Protein AF-A0A2V5M726-F1 (afdb_monomer_lite)

Structure (mmCIF, N/CA/C/O backbone):
data_AF-A0A2V5M726-F1
#
_entry.id   AF-A0A2V5M726-F1
#
loop_
_atom_site.group_PDB
_atom_site.id
_atom_site.type_symbol
_atom_site.label_atom_id
_atom_site.label_alt_id
_atom_site.label_comp_id
_atom_site.label_asym_id
_atom_site.label_entity_id
_atom_site.label_seq_id
_atom_site.pdbx_PDB_ins_code
_atom_site.Cartn_x
_atom_site.Cartn_y
_atom_site.Cartn_z
_atom_site.occupancy
_atom_site.B_iso_or_equiv
_atom_site.auth_seq_id
_atom_site.auth_comp_id
_atom_site.auth_asym_id
_atom_site.auth_atom_id
_atom_site.pdbx_PDB_model_num
ATOM 1 N N . MET A 1 1 ? 13.216 -8.885 -3.562 1.00 67.94 1 MET A N 1
ATOM 2 C CA . MET A 1 1 ? 12.836 -7.497 -3.219 1.00 67.94 1 MET A CA 1
ATOM 3 C C . MET A 1 1 ? 13.543 -6.598 -4.212 1.00 67.94 1 MET A C 1
ATOM 5 O O . MET A 1 1 ? 14.741 -6.772 -4.372 1.00 67.94 1 MET A O 1
ATOM 9 N N . LEU A 1 2 ? 12.816 -5.725 -4.912 1.00 81.62 2 LEU A N 1
ATOM 10 C CA . LEU A 1 2 ? 13.423 -4.765 -5.839 1.00 81.62 2 LEU A CA 1
ATOM 11 C C . LEU A 1 2 ? 14.224 -3.729 -5.048 1.00 81.6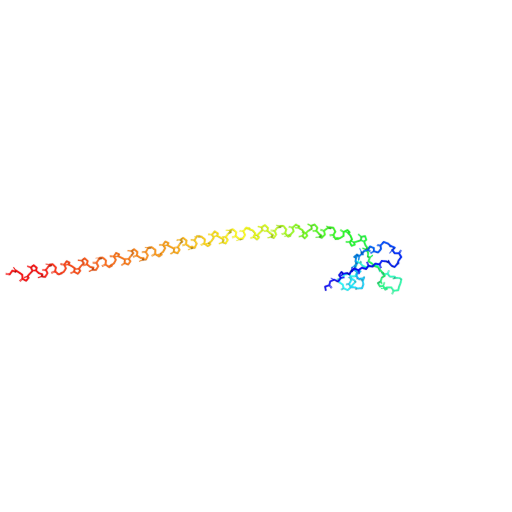2 2 LEU A C 1
ATOM 13 O O . LEU A 1 2 ? 13.711 -3.168 -4.079 1.00 81.62 2 LEU A O 1
ATOM 17 N N . VAL A 1 3 ? 15.473 -3.503 -5.447 1.00 80.56 3 VAL A N 1
ATOM 18 C CA . VAL A 1 3 ? 16.348 -2.512 -4.820 1.00 80.56 3 VAL A CA 1
ATOM 19 C C . VAL A 1 3 ? 16.276 -1.220 -5.625 1.00 80.56 3 VAL A C 1
ATOM 21 O O . VAL A 1 3 ? 16.612 -1.180 -6.806 1.00 80.56 3 VAL A O 1
ATOM 24 N N . THR A 1 4 ? 15.835 -0.146 -4.976 1.00 85.94 4 THR A N 1
ATOM 25 C CA . THR A 1 4 ? 15.960 1.212 -5.511 1.00 85.94 4 THR A CA 1
ATOM 26 C C . THR A 1 4 ? 17.331 1.758 -5.154 1.00 85.94 4 THR A C 1
ATOM 28 O O . THR A 1 4 ? 17.733 1.681 -3.991 1.00 85.94 4 THR A O 1
ATOM 31 N N . PHE A 1 5 ? 18.025 2.361 -6.111 1.00 88.19 5 PHE A N 1
ATOM 32 C CA . PHE A 1 5 ? 19.311 3.004 -5.857 1.00 88.19 5 PHE A CA 1
ATOM 33 C C . PHE A 1 5 ? 19.295 4.465 -6.291 1.00 88.19 5 PHE A C 1
ATOM 35 O O . PHE A 1 5 ? 18.508 4.882 -7.145 1.00 88.19 5 PHE A O 1
ATOM 42 N N . THR A 1 6 ? 20.192 5.244 -5.693 1.00 91.12 6 THR A N 1
ATOM 43 C CA . THR A 1 6 ? 20.438 6.632 -6.077 1.00 91.12 6 THR A CA 1
ATOM 44 C C . THR A 1 6 ? 21.756 6.714 -6.832 1.00 91.12 6 THR A C 1
ATOM 46 O O . THR A 1 6 ? 22.760 6.156 -6.394 1.00 91.12 6 THR A O 1
ATOM 49 N N . PHE A 1 7 ? 21.776 7.420 -7.957 1.00 89.62 7 PHE A N 1
ATOM 50 C CA . PHE A 1 7 ? 22.980 7.614 -8.760 1.00 89.62 7 PHE A CA 1
ATOM 51 C C . PHE A 1 7 ? 23.085 9.054 -9.262 1.00 89.62 7 PHE A C 1
ATOM 53 O O . PHE A 1 7 ? 22.181 9.867 -9.081 1.00 89.62 7 PHE A O 1
ATOM 60 N N . ARG A 1 8 ? 24.222 9.390 -9.874 1.00 92.19 8 ARG A N 1
ATOM 61 C CA . ARG A 1 8 ? 24.446 10.676 -10.542 1.00 92.19 8 ARG A CA 1
ATOM 62 C C . ARG A 1 8 ? 25.060 10.417 -11.905 1.00 92.19 8 ARG A C 1
ATOM 64 O O . ARG A 1 8 ? 25.959 9.583 -12.029 1.00 92.19 8 ARG A O 1
ATOM 71 N N . TYR A 1 9 ? 24.608 11.142 -12.920 1.00 89.12 9 TYR A N 1
ATOM 72 C CA . TYR A 1 9 ? 25.263 11.092 -14.220 1.00 89.12 9 TYR A CA 1
ATOM 73 C C . TYR A 1 9 ? 26.618 11.787 -14.135 1.00 89.12 9 TYR A C 1
ATOM 75 O O . TYR A 1 9 ? 26.713 12.921 -13.677 1.00 89.12 9 TYR A O 1
ATOM 83 N N . ARG A 1 10 ? 27.676 11.133 -14.627 1.00 88.88 10 ARG A N 1
ATOM 84 C CA . ARG A 1 10 ? 29.024 11.732 -14.665 1.00 88.88 10 ARG A CA 1
ATOM 85 C C . ARG A 1 10 ? 29.076 13.035 -15.468 1.00 88.88 10 ARG A C 1
ATOM 87 O O . ARG A 1 10 ? 29.907 13.888 -15.188 1.00 88.88 10 ARG A O 1
ATOM 94 N N . SER A 1 11 ? 28.206 13.174 -16.465 1.00 90.31 11 SER A N 1
ATOM 95 C CA . SER A 1 11 ? 28.078 14.368 -17.303 1.00 90.31 11 SER A CA 1
ATOM 96 C C . SER A 1 11 ? 27.233 15.479 -16.673 1.00 90.31 11 SER A C 1
ATOM 98 O O . SER A 1 11 ? 27.254 16.604 -17.171 1.00 90.31 11 SER A O 1
ATOM 100 N N . ASP A 1 12 ? 26.489 15.194 -15.602 1.00 89.00 12 ASP A N 1
ATOM 101 C CA . ASP A 1 12 ? 25.650 16.182 -14.933 1.00 89.00 12 ASP A CA 1
ATOM 102 C C . ASP A 1 12 ? 26.486 17.047 -13.981 1.00 89.00 12 ASP A C 1
ATOM 104 O O . ASP A 1 12 ? 26.846 16.641 -12.876 1.00 89.00 12 ASP A O 1
ATOM 108 N N . ARG A 1 13 ? 26.767 18.280 -14.415 1.00 86.19 13 ARG A N 1
ATOM 109 C CA . ARG A 1 13 ? 27.502 19.281 -13.626 1.00 86.19 13 ARG A CA 1
ATOM 110 C C . ARG A 1 13 ? 26.729 19.780 -12.404 1.00 86.19 13 ARG A C 1
ATOM 112 O O . ARG A 1 13 ? 27.357 20.292 -11.484 1.00 86.19 13 ARG A O 1
ATOM 119 N N . SER A 1 14 ? 25.402 19.644 -12.386 1.00 90.81 14 SER A N 1
ATOM 120 C CA . SER A 1 14 ? 24.578 20.017 -11.230 1.00 90.81 14 SER A CA 1
ATOM 121 C C . SER A 1 14 ? 24.663 18.983 -10.101 1.00 90.81 14 SER A C 1
ATOM 123 O O . SER A 1 14 ? 24.399 19.304 -8.944 1.00 90.81 14 SER A O 1
ATOM 125 N N . GLY A 1 15 ? 25.074 17.750 -10.424 1.00 88.50 15 GLY A N 1
ATOM 126 C CA . GLY A 1 15 ? 25.195 16.651 -9.472 1.00 88.50 15 GLY A CA 1
ATOM 127 C C . GLY A 1 15 ? 23.856 16.221 -8.870 1.00 88.50 15 GLY A C 1
ATOM 128 O O . GLY A 1 15 ? 23.835 15.764 -7.723 1.00 88.50 15 GLY A O 1
ATOM 129 N N . THR A 1 16 ? 22.758 16.369 -9.614 1.00 92.75 16 THR A N 1
ATOM 130 C CA . THR A 1 16 ? 21.409 16.075 -9.128 1.00 92.75 16 THR A CA 1
ATOM 131 C C . THR A 1 16 ? 21.272 14.567 -8.872 1.00 92.75 16 THR A C 1
ATOM 133 O O . THR A 1 16 ? 21.518 13.768 -9.781 1.00 92.75 16 THR A O 1
ATOM 136 N N . PRO A 1 17 ? 20.903 14.136 -7.649 1.00 92.25 17 PRO A N 1
ATOM 137 C CA . PRO A 1 17 ? 20.642 12.731 -7.362 1.00 92.25 17 PRO A CA 1
ATOM 138 C C . PRO A 1 17 ? 19.453 12.220 -8.178 1.00 92.25 17 PRO A C 1
ATOM 140 O O . PRO A 1 17 ? 18.372 12.801 -8.139 1.00 92.25 17 PRO A O 1
ATOM 143 N N . GLN A 1 18 ? 19.659 11.119 -8.890 1.00 89.56 18 GLN A N 1
ATOM 144 C CA . GLN A 1 18 ? 18.637 10.415 -9.656 1.00 89.56 18 GLN A CA 1
ATOM 145 C C . GLN A 1 18 ? 18.278 9.110 -8.960 1.00 89.56 18 GLN A C 1
ATOM 147 O O . GLN A 1 18 ? 19.128 8.504 -8.308 1.00 89.56 18 GLN A O 1
ATOM 152 N N . PHE A 1 19 ? 17.037 8.661 -9.125 1.00 89.25 19 PHE A N 1
ATOM 153 C CA . PHE A 1 19 ? 16.570 7.371 -8.623 1.00 89.25 19 PHE A CA 1
ATOM 154 C C . PHE A 1 19 ? 16.426 6.383 -9.775 1.00 89.25 19 PHE A C 1
ATOM 156 O O . PHE A 1 19 ? 15.958 6.746 -10.853 1.00 89.25 19 PHE A O 1
ATOM 163 N N . GLY A 1 20 ? 16.833 5.137 -9.546 1.00 88.25 20 GLY A N 1
ATOM 164 C CA . GLY A 1 20 ? 16.814 4.097 -10.565 1.00 88.25 20 GLY A CA 1
ATOM 165 C C . GLY A 1 20 ? 16.483 2.715 -10.018 1.00 88.25 20 GLY A C 1
ATOM 166 O O . GLY A 1 20 ? 16.530 2.462 -8.811 1.00 88.25 20 GLY A O 1
ATOM 167 N N . LEU A 1 21 ? 16.157 1.830 -10.959 1.00 90.56 21 LEU A N 1
ATOM 168 C CA . LEU A 1 21 ? 16.026 0.389 -10.772 1.00 90.56 21 LEU A CA 1
ATOM 169 C C . LEU A 1 21 ? 17.059 -0.313 -11.653 1.00 90.56 21 LEU A C 1
ATOM 171 O O . LEU A 1 21 ? 17.422 0.198 -12.715 1.00 90.56 21 LEU A O 1
ATOM 175 N N . ILE A 1 22 ? 17.553 -1.459 -11.190 1.00 90.62 22 ILE A N 1
ATOM 176 C CA . ILE A 1 22 ? 18.516 -2.279 -11.930 1.00 90.62 22 ILE A CA 1
ATOM 177 C C . ILE A 1 22 ? 17.716 -3.147 -12.900 1.00 90.62 22 ILE A C 1
ATOM 179 O O . ILE A 1 22 ? 16.788 -3.841 -12.482 1.00 90.62 22 ILE A O 1
ATOM 183 N N . ALA A 1 23 ? 18.028 -3.082 -14.195 1.00 91.94 23 ALA A N 1
ATOM 184 C CA . ALA A 1 23 ? 17.238 -3.765 -15.215 1.00 91.94 23 ALA A CA 1
ATOM 185 C C . ALA A 1 23 ? 17.279 -5.289 -15.044 1.00 91.94 23 ALA A C 1
ATOM 187 O O . ALA A 1 23 ? 16.268 -5.955 -15.228 1.00 91.94 23 ALA A O 1
A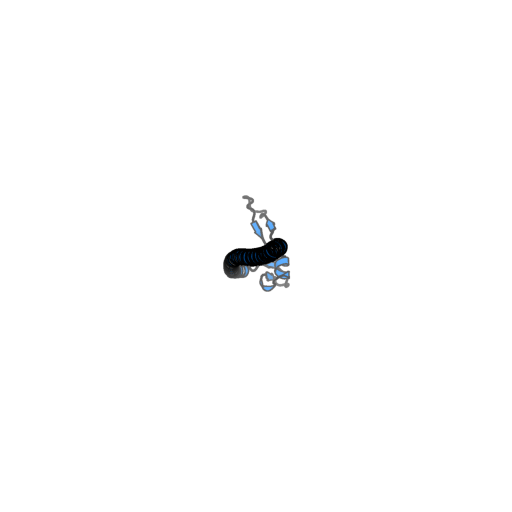TOM 188 N N . GLU A 1 24 ? 18.406 -5.839 -14.611 1.00 91.81 24 GLU A N 1
ATOM 189 C CA . GLU A 1 24 ? 18.584 -7.256 -14.310 1.00 91.81 24 GLU A CA 1
ATOM 190 C C . GLU A 1 24 ? 17.705 -7.709 -13.133 1.00 91.81 24 GLU A C 1
ATOM 192 O O . GLU A 1 24 ? 17.051 -8.749 -13.220 1.00 91.81 24 GLU A O 1
ATOM 197 N N . ASP A 1 25 ? 17.614 -6.900 -12.072 1.00 93.12 25 ASP A N 1
ATOM 198 C CA . ASP A 1 25 ? 16.740 -7.180 -10.924 1.00 93.12 25 ASP A CA 1
ATOM 199 C C . ASP A 1 25 ? 15.263 -7.120 -11.326 1.00 93.12 25 ASP A C 1
ATOM 201 O O . ASP A 1 25 ? 14.460 -7.955 -10.905 1.00 93.12 25 ASP A O 1
ATOM 205 N N . VAL A 1 26 ? 14.893 -6.144 -12.164 1.00 91.62 26 VAL A N 1
ATOM 206 C CA . VAL A 1 26 ? 13.536 -6.049 -12.717 1.00 91.62 26 VAL A CA 1
ATOM 207 C C . VAL A 1 26 ? 13.241 -7.253 -13.603 1.00 91.62 26 VAL A C 1
ATOM 209 O O . VAL A 1 26 ? 12.184 -7.851 -13.444 1.00 91.62 26 VAL A O 1
ATOM 212 N N . ALA A 1 27 ? 14.174 -7.672 -14.460 1.00 93.12 27 ALA A N 1
ATOM 213 C CA . ALA A 1 27 ? 14.010 -8.840 -15.320 1.00 93.12 27 ALA A CA 1
ATOM 214 C C . ALA A 1 27 ? 13.824 -10.140 -14.522 1.00 93.12 27 ALA A C 1
ATOM 216 O O . ALA A 1 27 ? 13.083 -11.016 -14.959 1.00 93.12 27 ALA A O 1
ATOM 217 N N . ALA A 1 28 ? 14.462 -10.267 -13.354 1.00 92.50 28 ALA A N 1
ATOM 218 C CA . ALA A 1 28 ? 14.287 -11.417 -12.469 1.00 92.50 28 ALA A CA 1
ATOM 219 C C . ALA A 1 28 ? 12.893 -11.468 -11.813 1.00 92.50 28 ALA A C 1
ATOM 221 O O . ALA A 1 28 ? 12.417 -12.549 -11.470 1.00 92.50 28 ALA A O 1
ATOM 222 N N . VAL A 1 29 ? 12.238 -10.316 -11.631 1.00 90.94 29 VAL A N 1
ATOM 223 C CA . VAL A 1 29 ? 10.894 -10.215 -11.036 1.00 90.94 29 VAL A CA 1
ATOM 224 C C . VAL A 1 29 ? 9.799 -10.247 -12.103 1.00 90.94 29 VAL A C 1
ATOM 226 O O . VAL A 1 29 ? 8.791 -10.927 -11.928 1.00 90.94 29 VAL A O 1
ATOM 229 N N . ASN A 1 30 ? 9.980 -9.501 -13.190 1.00 89.88 30 ASN A N 1
ATOM 230 C CA . ASN A 1 30 ? 9.064 -9.429 -14.318 1.00 89.88 30 ASN A CA 1
ATOM 231 C C . ASN A 1 30 ? 9.836 -9.128 -15.628 1.00 89.88 30 ASN A C 1
ATOM 233 O O . ASN A 1 30 ? 10.136 -7.963 -15.916 1.00 89.88 30 ASN A O 1
ATOM 237 N N . PRO A 1 31 ? 10.138 -10.162 -16.440 1.00 91.69 31 PRO A N 1
ATOM 238 C CA . PRO A 1 31 ? 10.860 -10.025 -17.706 1.00 91.69 31 PRO A CA 1
ATOM 239 C C . PRO A 1 31 ? 10.176 -9.141 -18.755 1.00 91.69 31 PRO A C 1
ATOM 241 O O . PRO A 1 31 ? 10.862 -8.646 -19.646 1.00 91.69 31 PRO A O 1
ATOM 244 N N . ASP A 1 32 ? 8.862 -8.929 -18.665 1.00 90.62 32 ASP A N 1
ATOM 245 C CA . ASP A 1 32 ? 8.105 -8.144 -19.651 1.00 90.62 32 ASP A CA 1
ATOM 246 C C . ASP A 1 32 ? 8.316 -6.630 -19.478 1.00 90.62 32 ASP A C 1
ATOM 248 O O . ASP A 1 32 ? 7.940 -5.833 -20.335 1.00 90.62 32 ASP A O 1
ATOM 252 N N . LEU A 1 33 ? 8.933 -6.218 -18.365 1.00 91.56 33 LEU A N 1
ATOM 253 C CA . LEU A 1 33 ? 9.221 -4.816 -18.053 1.00 91.56 33 LEU A CA 1
ATOM 254 C C . LEU A 1 33 ? 10.600 -4.356 -18.544 1.00 91.56 33 LEU A C 1
ATOM 256 O O . LEU A 1 33 ? 10.980 -3.203 -18.314 1.00 91.56 33 LEU A O 1
ATOM 260 N N . VAL A 1 34 ? 11.359 -5.228 -19.213 1.00 93.56 34 VAL A N 1
ATOM 261 C CA . VAL A 1 34 ? 12.691 -4.909 -19.736 1.00 93.56 34 VAL A CA 1
ATOM 262 C C . VAL A 1 34 ? 12.753 -5.031 -21.251 1.00 93.56 34 VAL A C 1
ATOM 264 O O . VAL A 1 34 ? 12.131 -5.894 -21.863 1.00 93.56 34 VAL A O 1
ATOM 267 N N . VAL A 1 35 ? 13.554 -4.170 -21.864 1.00 94.31 35 VAL A N 1
ATOM 268 C CA . VAL A 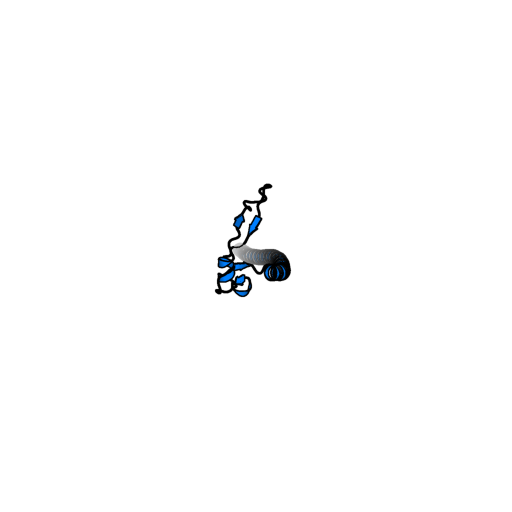1 35 ? 13.897 -4.241 -23.282 1.00 94.31 35 VAL A CA 1
ATOM 269 C C . VAL A 1 35 ? 15.169 -5.066 -23.420 1.00 94.31 35 VAL A C 1
ATOM 271 O O . VAL A 1 35 ? 16.133 -4.863 -22.675 1.00 94.31 35 VAL A O 1
ATOM 274 N N . ARG A 1 36 ? 15.173 -5.992 -24.380 1.00 94.50 36 ARG A N 1
ATOM 275 C CA . ARG A 1 36 ? 16.331 -6.831 -24.696 1.00 94.50 36 ARG A CA 1
ATOM 276 C C . ARG A 1 36 ? 17.014 -6.369 -25.975 1.00 94.50 36 ARG A C 1
ATOM 278 O O . ARG A 1 36 ? 16.357 -5.861 -26.881 1.00 94.50 36 ARG A O 1
ATOM 285 N N . ASP A 1 37 ? 18.327 -6.540 -26.032 1.00 94.31 37 ASP A N 1
ATOM 286 C CA . ASP A 1 37 ? 19.109 -6.301 -27.243 1.00 94.31 37 ASP A CA 1
ATOM 287 C C . ASP A 1 37 ? 18.964 -7.449 -28.266 1.00 94.31 37 ASP A C 1
ATOM 289 O O . ASP A 1 37 ? 18.268 -8.441 -28.037 1.00 94.31 37 ASP A O 1
ATOM 293 N N . ALA A 1 38 ? 19.647 -7.323 -29.409 1.00 94.25 38 ALA A N 1
ATOM 294 C CA . ALA A 1 38 ? 19.632 -8.321 -30.481 1.00 94.25 38 ALA A CA 1
ATOM 295 C C . ALA A 1 38 ? 20.197 -9.697 -30.070 1.00 94.25 38 ALA A C 1
ATOM 297 O O . ALA A 1 38 ? 19.883 -10.698 -30.709 1.00 94.25 38 ALA A O 1
ATOM 298 N N . ASN A 1 39 ? 21.000 -9.757 -29.005 1.00 93.81 39 ASN A N 1
ATOM 299 C CA . ASN A 1 39 ? 21.560 -10.993 -28.458 1.00 93.81 39 ASN A CA 1
ATOM 300 C C . ASN A 1 39 ? 20.678 -11.579 -27.337 1.00 93.81 39 ASN A C 1
ATOM 302 O O . ASN A 1 39 ? 21.028 -12.601 -26.748 1.00 93.81 39 ASN A O 1
ATOM 306 N N . GLY A 1 40 ? 19.546 -10.939 -27.020 1.00 90.38 40 GLY A N 1
ATOM 307 C CA . GLY A 1 40 ? 18.641 -11.326 -25.938 1.00 90.38 40 GLY A CA 1
ATOM 308 C C . GLY A 1 40 ? 19.071 -10.844 -24.546 1.00 90.38 40 GLY A C 1
ATOM 309 O O . GLY A 1 40 ? 18.400 -11.170 -23.557 1.00 90.38 40 GLY A O 1
ATOM 310 N N . GLY A 1 41 ? 20.151 -10.063 -24.450 1.00 93.00 41 GLY A N 1
ATOM 311 C CA . GLY A 1 41 ? 20.642 -9.472 -23.206 1.00 93.00 41 GLY A CA 1
ATOM 312 C C . GLY A 1 41 ? 19.708 -8.380 -22.692 1.00 93.00 41 GLY A C 1
ATOM 313 O O . GLY A 1 41 ? 19.077 -7.679 -23.479 1.00 93.00 41 GLY A O 1
ATOM 314 N N . VAL A 1 42 ? 19.585 -8.240 -21.369 1.00 95.12 42 VAL A N 1
ATOM 315 C CA . VAL A 1 42 ? 18.805 -7.150 -20.759 1.00 95.12 42 VAL A CA 1
ATOM 316 C C . VAL A 1 42 ? 19.524 -5.830 -21.039 1.00 95.12 42 VAL A C 1
ATOM 318 O O . VAL A 1 42 ? 20.668 -5.660 -20.634 1.00 95.12 42 VAL A O 1
ATOM 321 N N . TYR A 1 43 ? 18.866 -4.917 -21.753 1.00 92.19 43 TYR A N 1
ATOM 322 C CA . TYR A 1 43 ? 19.478 -3.674 -22.228 1.00 92.19 43 TYR A CA 1
ATOM 323 C C . TYR A 1 43 ? 19.033 -2.456 -21.417 1.00 92.19 43 TYR A C 1
ATOM 325 O O . TYR A 1 43 ? 19.851 -1.637 -21.007 1.00 92.19 43 TYR A O 1
ATOM 333 N N . THR A 1 44 ? 17.728 -2.318 -21.186 1.00 92.00 44 THR A N 1
ATOM 334 C CA . THR A 1 44 ? 17.165 -1.200 -20.421 1.00 92.00 44 THR A CA 1
ATOM 335 C C . THR A 1 44 ? 15.778 -1.554 -19.896 1.00 92.00 44 THR A C 1
ATOM 337 O O . THR A 1 44 ? 15.214 -2.597 -20.228 1.00 92.00 44 THR A O 1
ATOM 340 N N . LEU A 1 45 ? 15.207 -0.674 -19.084 1.00 90.75 45 LEU A N 1
ATOM 341 C CA . LEU A 1 45 ? 13.814 -0.760 -18.667 1.00 90.75 45 LEU A CA 1
ATOM 342 C C . LEU A 1 45 ? 12.895 -0.254 -19.780 1.00 90.75 45 LEU A C 1
ATOM 344 O O . LEU A 1 45 ? 13.183 0.748 -20.439 1.00 90.75 45 LEU A O 1
ATOM 348 N N . GLY A 1 46 ? 11.744 -0.900 -19.939 1.00 90.88 46 GLY A N 1
ATOM 349 C CA . GLY A 1 46 ? 10.645 -0.369 -20.739 1.00 90.88 46 GLY A CA 1
ATOM 350 C C . GLY A 1 46 ? 9.949 0.768 -19.993 1.00 90.88 46 GLY A C 1
ATOM 351 O O . GLY A 1 46 ? 8.860 0.566 -19.461 1.00 90.88 46 GLY A O 1
ATOM 352 N N . TYR A 1 47 ? 10.579 1.946 -19.911 1.00 86.38 47 TYR A N 1
ATOM 353 C CA . TYR A 1 47 ? 10.096 3.068 -19.092 1.00 86.38 47 TYR A CA 1
ATOM 354 C C . TYR A 1 47 ? 8.652 3.479 -19.398 1.00 86.38 47 TYR A C 1
ATOM 356 O O . TYR A 1 47 ? 7.906 3.786 -18.471 1.00 86.38 47 TYR A O 1
ATOM 364 N N . ASP A 1 48 ? 8.231 3.432 -20.662 1.00 85.69 48 ASP A N 1
ATOM 365 C CA . ASP A 1 48 ? 6.859 3.775 -21.051 1.00 85.69 48 ASP A CA 1
ATOM 366 C C . ASP A 1 48 ? 5.834 2.805 -20.446 1.00 85.69 48 ASP A C 1
ATOM 368 O O . ASP A 1 48 ? 4.827 3.223 -19.870 1.00 85.69 48 ASP A O 1
ATOM 372 N N . VAL A 1 49 ? 6.130 1.502 -20.508 1.00 85.88 49 VAL A N 1
ATOM 373 C CA . VAL A 1 49 ? 5.287 0.443 -19.934 1.00 85.88 49 VAL A CA 1
ATOM 374 C C . VAL A 1 49 ? 5.295 0.533 -18.411 1.00 85.88 49 VAL A C 1
ATOM 376 O O . VAL A 1 49 ? 4.238 0.472 -17.782 1.00 85.88 49 VAL A O 1
ATOM 379 N N . LEU A 1 50 ? 6.475 0.738 -17.818 1.00 85.56 50 LEU A N 1
ATOM 380 C CA . LEU A 1 50 ? 6.647 0.842 -16.374 1.00 85.56 50 LEU A CA 1
ATOM 381 C C . LEU A 1 50 ? 5.850 2.024 -15.809 1.00 85.56 50 LEU A C 1
ATOM 383 O O . LEU A 1 50 ? 5.085 1.847 -14.868 1.00 85.56 50 LEU A O 1
ATOM 387 N N . ASN A 1 51 ? 5.970 3.213 -16.403 1.00 85.44 51 ASN A N 1
ATOM 388 C CA . ASN A 1 51 ? 5.286 4.416 -15.928 1.00 85.44 51 ASN A CA 1
ATOM 389 C C . ASN A 1 51 ? 3.760 4.300 -16.049 1.00 85.44 51 ASN A C 1
ATOM 391 O O . ASN A 1 51 ? 3.037 4.668 -15.119 1.00 85.44 51 ASN A O 1
ATOM 395 N N . ALA A 1 52 ? 3.264 3.749 -17.163 1.00 86.94 52 ALA A N 1
ATOM 396 C CA . ALA A 1 52 ? 1.834 3.529 -17.362 1.00 86.94 52 ALA A CA 1
ATOM 397 C C . ALA A 1 52 ? 1.268 2.499 -16.369 1.00 86.94 52 ALA A C 1
ATOM 399 O O . ALA A 1 52 ? 0.219 2.727 -15.760 1.00 86.94 52 ALA A O 1
ATOM 400 N N . MET A 1 53 ? 1.985 1.390 -16.159 1.00 86.94 53 MET A N 1
ATOM 401 C CA . MET A 1 53 ? 1.603 0.365 -15.189 1.00 86.94 53 MET A CA 1
ATOM 402 C C . MET A 1 53 ? 1.639 0.914 -13.758 1.00 86.94 53 MET A C 1
ATOM 404 O O . MET A 1 53 ? 0.681 0.725 -13.010 1.00 86.94 53 MET A O 1
ATOM 408 N N . LEU A 1 54 ? 2.701 1.635 -13.385 1.00 88.88 54 LEU A N 1
ATOM 409 C CA . LEU A 1 54 ? 2.878 2.183 -12.041 1.00 88.88 54 LEU A CA 1
ATOM 410 C C . LEU A 1 54 ? 1.764 3.153 -11.661 1.00 88.88 54 LEU A C 1
ATOM 412 O O . LEU A 1 54 ? 1.294 3.087 -10.531 1.00 88.88 54 LEU A O 1
ATOM 416 N N . LEU A 1 55 ? 1.303 4.014 -12.573 1.00 90.44 55 LEU A N 1
ATOM 417 C CA . LEU A 1 55 ? 0.197 4.926 -12.270 1.00 90.44 55 LEU A CA 1
ATOM 418 C C . LEU A 1 55 ? -1.083 4.154 -11.918 1.00 90.44 55 LEU A C 1
ATOM 420 O O . LEU A 1 55 ? -1.740 4.449 -10.919 1.00 90.44 55 LEU A O 1
ATOM 424 N N . ASN A 1 56 ? -1.426 3.149 -12.723 1.00 91.25 56 ASN A N 1
ATOM 425 C CA . ASN A 1 56 ? -2.618 2.340 -12.498 1.00 91.25 56 ASN A CA 1
ATOM 426 C C . ASN A 1 56 ? -2.524 1.531 -11.195 1.00 91.25 56 ASN A C 1
ATOM 428 O O . ASN A 1 56 ? -3.463 1.538 -10.397 1.00 91.25 56 ASN A O 1
ATOM 432 N N . GLU A 1 57 ? -1.392 0.867 -10.959 1.00 90.75 57 GLU A N 1
ATOM 433 C CA . GLU A 1 57 ? -1.183 0.074 -9.744 1.00 90.75 57 GLU A CA 1
ATOM 434 C C . GLU A 1 57 ? -1.098 0.957 -8.491 1.00 90.75 57 GLU A C 1
ATOM 436 O O . GLU A 1 57 ? -1.704 0.627 -7.473 1.00 90.75 57 GLU A O 1
ATOM 441 N N . PHE A 1 58 ? -0.477 2.137 -8.573 1.00 93.62 58 PHE A N 1
ATOM 442 C CA . PHE A 1 58 ? -0.464 3.115 -7.483 1.00 93.62 58 PHE A CA 1
ATOM 443 C C . PHE A 1 58 ? -1.882 3.539 -7.085 1.00 93.62 58 PHE A C 1
ATOM 445 O O . PHE A 1 58 ? -2.220 3.538 -5.903 1.00 93.62 58 PHE A O 1
ATOM 452 N N . LEU A 1 59 ? -2.746 3.852 -8.057 1.00 95.81 59 LEU A N 1
ATOM 453 C CA . LEU A 1 59 ? -4.132 4.249 -7.785 1.00 95.81 59 LEU A CA 1
ATOM 454 C C . LEU A 1 59 ? -4.982 3.102 -7.218 1.00 95.81 59 LEU A C 1
ATOM 456 O O . LEU A 1 59 ? -5.892 3.339 -6.418 1.00 95.81 59 LEU A O 1
ATOM 460 N N . LYS A 1 60 ? -4.727 1.856 -7.630 1.00 96.12 60 LYS A N 1
ATOM 461 C CA . LYS A 1 60 ? -5.390 0.675 -7.055 1.00 96.12 60 LYS A CA 1
ATOM 462 C C . LYS A 1 60 ? -4.959 0.447 -5.610 1.00 96.12 60 LYS A C 1
ATOM 464 O O . LYS A 1 60 ? -5.822 0.340 -4.741 1.00 96.12 60 LYS A O 1
ATOM 469 N N . GLU A 1 61 ? -3.655 0.428 -5.345 1.00 96.56 61 GLU A N 1
ATOM 470 C CA . GLU A 1 61 ? -3.138 0.188 -3.998 1.00 96.56 61 GLU A CA 1
ATOM 471 C C . GLU A 1 61 ? -3.461 1.341 -3.045 1.00 96.56 61 GLU A C 1
ATOM 473 O O . GLU A 1 61 ? -3.820 1.099 -1.896 1.00 96.56 61 GLU A O 1
ATOM 478 N N . HIS A 1 62 ? -3.466 2.590 -3.519 1.00 97.06 62 HIS A N 1
ATOM 479 C CA . HIS A 1 62 ? -3.921 3.722 -2.713 1.00 97.06 62 HIS A CA 1
ATOM 480 C C . HIS A 1 62 ? -5.382 3.557 -2.269 1.00 97.06 62 HIS A C 1
ATOM 482 O O . HIS A 1 62 ? -5.681 3.706 -1.085 1.00 97.06 62 HIS A O 1
ATOM 488 N N . ARG A 1 63 ? -6.286 3.170 -3.183 1.00 97.94 63 ARG A N 1
ATOM 489 C CA . ARG A 1 63 ? -7.690 2.884 -2.832 1.00 97.94 63 ARG A CA 1
ATOM 490 C C . ARG A 1 63 ? -7.809 1.745 -1.825 1.00 97.94 63 ARG A C 1
ATOM 492 O O . ARG A 1 63 ? -8.489 1.908 -0.817 1.00 97.94 63 ARG A O 1
ATOM 499 N N . ARG A 1 64 ? -7.099 0.635 -2.049 1.00 98.12 64 ARG A N 1
ATOM 500 C CA . ARG A 1 64 ? -7.088 -0.506 -1.122 1.00 98.12 64 ARG A CA 1
ATOM 501 C C . ARG A 1 64 ? -6.595 -0.100 0.269 1.00 98.12 64 ARG A C 1
ATOM 503 O O . ARG A 1 64 ? -7.167 -0.528 1.268 1.00 98.12 64 ARG A O 1
ATOM 510 N N . VAL A 1 65 ? -5.567 0.743 0.359 1.00 98.31 65 VAL A N 1
ATOM 511 C CA . VAL A 1 65 ? -5.062 1.260 1.639 1.00 98.31 65 VAL A CA 1
ATOM 512 C C . VAL A 1 65 ? -6.108 2.124 2.348 1.00 98.31 65 VAL A C 1
ATOM 514 O O . VAL A 1 65 ? -6.290 1.972 3.555 1.00 98.31 65 VAL A O 1
ATOM 517 N N . GLU A 1 66 ? -6.819 2.999 1.637 1.00 98.31 66 GLU A N 1
ATOM 518 C CA . GLU A 1 66 ? -7.881 3.823 2.234 1.00 98.31 66 GLU A CA 1
ATOM 519 C C . GLU A 1 66 ? -9.086 2.987 2.698 1.00 98.31 66 GLU A C 1
ATOM 521 O O . GLU A 1 66 ? -9.627 3.217 3.786 1.00 98.31 66 GLU A O 1
ATOM 526 N N . GLU A 1 67 ? -9.460 1.956 1.940 1.00 98.12 67 GLU A N 1
ATOM 527 C CA . GLU A 1 67 ? -10.479 0.981 2.342 1.00 98.12 67 GLU A CA 1
ATOM 528 C C . GLU A 1 67 ? -10.056 0.214 3.603 1.00 98.12 67 GLU A C 1
ATOM 530 O O . GLU A 1 67 ? -10.828 0.120 4.559 1.00 98.12 67 GLU A O 1
ATOM 535 N N . LEU A 1 68 ? -8.810 -0.270 3.655 1.00 98.25 68 LEU A N 1
ATOM 536 C CA . LEU A 1 68 ? -8.264 -0.965 4.824 1.00 98.25 68 LEU A CA 1
ATOM 537 C C . LEU A 1 68 ? -8.225 -0.059 6.057 1.00 98.25 68 LEU A C 1
ATOM 539 O O . LEU A 1 68 ? -8.653 -0.476 7.133 1.00 98.25 68 LEU A O 1
ATOM 543 N N . LYS A 1 69 ? -7.775 1.193 5.918 1.00 98.19 69 LYS A N 1
ATOM 544 C CA . LYS A 1 69 ? -7.793 2.175 7.016 1.00 98.19 69 LYS A CA 1
ATOM 545 C C . LYS A 1 69 ? -9.209 2.407 7.534 1.00 98.19 69 LYS A C 1
ATOM 547 O O . LYS A 1 69 ? -9.417 2.443 8.748 1.00 98.19 69 LYS A O 1
ATOM 552 N N . SER A 1 70 ? -10.179 2.531 6.631 1.00 97.94 70 SER A N 1
ATOM 553 C CA . SER A 1 70 ? -11.587 2.727 6.982 1.00 97.94 70 SER A CA 1
ATOM 554 C C . SER A 1 70 ? -12.154 1.513 7.722 1.00 97.94 70 SER A C 1
ATOM 556 O O . SER A 1 70 ? -12.775 1.666 8.776 1.00 97.94 70 SER A O 1
ATOM 558 N N . ALA A 1 71 ? -11.871 0.302 7.236 1.00 98.06 71 ALA A N 1
ATOM 559 C CA . ALA A 1 71 ? -12.267 -0.943 7.889 1.00 98.06 71 ALA A CA 1
ATOM 560 C C . ALA A 1 71 ? -11.635 -1.088 9.283 1.00 98.06 71 ALA A C 1
ATOM 562 O O . ALA A 1 71 ? -12.331 -1.418 10.242 1.00 98.06 71 ALA A O 1
ATOM 563 N N . MET A 1 72 ? -10.346 -0.770 9.430 1.00 98.44 72 MET A N 1
ATOM 564 C CA . MET A 1 72 ? -9.655 -0.790 10.724 1.00 98.44 72 MET A CA 1
ATOM 565 C C . MET A 1 72 ? -10.242 0.226 11.710 1.00 98.44 72 MET A C 1
ATOM 567 O O . MET A 1 72 ? -10.407 -0.079 12.893 1.00 98.44 72 MET A O 1
ATOM 571 N N . ALA A 1 73 ? -10.583 1.430 11.243 1.00 98.00 73 ALA A N 1
ATOM 572 C CA . ALA A 1 73 ? -11.230 2.440 12.074 1.00 98.00 73 ALA A CA 1
ATOM 573 C C . ALA A 1 73 ? -12.610 1.971 12.561 1.00 98.00 73 ALA A C 1
ATOM 575 O O . ALA A 1 73 ? -12.955 2.189 13.725 1.00 98.00 73 ALA A O 1
ATOM 576 N N . GLN A 1 74 ? -13.376 1.295 11.700 1.00 97.81 74 GLN A N 1
ATOM 577 C CA . GLN A 1 74 ? -14.662 0.714 12.075 1.00 97.81 74 GLN A CA 1
ATOM 578 C C . GLN A 1 74 ? -14.494 -0.433 13.078 1.00 97.81 74 GLN A C 1
ATOM 580 O O . GLN A 1 74 ? -15.097 -0.395 14.148 1.00 97.81 74 GLN A O 1
ATOM 585 N N . GLN A 1 75 ? -13.596 -1.383 12.804 1.00 97.81 75 GLN A N 1
ATOM 586 C CA . GLN A 1 75 ? -13.292 -2.489 13.717 1.00 97.81 75 GLN A CA 1
ATOM 587 C C . GLN A 1 75 ? -12.875 -1.995 15.106 1.00 97.81 75 GLN A C 1
ATOM 589 O O . GLN A 1 75 ? -13.296 -2.556 16.118 1.00 97.81 75 GLN A O 1
ATOM 594 N N . ARG A 1 76 ? -12.086 -0.916 15.180 1.00 97.88 76 ARG A N 1
ATOM 595 C CA . ARG A 1 76 ? -11.703 -0.307 16.457 1.00 97.88 76 ARG A CA 1
ATOM 596 C C . ARG A 1 76 ? -12.918 0.209 17.235 1.00 97.88 76 ARG A C 1
ATOM 598 O O . ARG A 1 76 ? -13.013 -0.053 18.432 1.00 97.88 76 ARG A O 1
ATOM 605 N N . LYS A 1 77 ? -13.853 0.900 16.574 1.00 97.25 77 LYS A N 1
ATOM 606 C CA . LYS A 1 77 ? -15.095 1.386 17.206 1.00 97.25 77 LYS A CA 1
ATOM 607 C C . LYS A 1 77 ? -15.978 0.238 17.689 1.00 97.25 77 LYS A C 1
ATOM 609 O O . LYS A 1 77 ? -16.531 0.306 18.791 1.00 97.25 77 LYS A O 1
ATOM 614 N N . ASP A 1 78 ? -16.092 -0.815 16.887 1.00 97.25 78 ASP A N 1
ATOM 615 C CA . ASP A 1 78 ? -16.885 -1.995 17.233 1.00 97.25 78 ASP A CA 1
ATOM 616 C C . ASP A 1 78 ? -16.291 -2.697 18.459 1.00 97.25 78 ASP A C 1
ATOM 618 O O . ASP A 1 78 ? -17.015 -3.049 19.392 1.00 97.25 78 ASP A O 1
ATOM 622 N N . PHE A 1 79 ? -14.962 -2.809 18.518 1.00 97.81 79 PHE A N 1
ATOM 623 C CA . PHE A 1 79 ? -14.253 -3.380 19.659 1.00 97.81 79 PHE A CA 1
ATOM 624 C C . PHE A 1 79 ? -14.407 -2.535 20.931 1.00 97.81 79 PHE A C 1
ATOM 626 O O . PHE A 1 79 ? -14.716 -3.069 21.998 1.00 97.81 79 PHE A O 1
ATOM 633 N N . GLU A 1 80 ? -14.259 -1.211 20.831 1.00 97.31 80 GLU A N 1
ATOM 634 C CA . GLU A 1 80 ? -14.496 -0.290 21.950 1.00 97.31 80 GLU A CA 1
ATOM 635 C C . GLU A 1 80 ? -15.936 -0.417 22.477 1.00 97.31 80 GLU A C 1
ATOM 637 O O . GLU A 1 80 ? -16.158 -0.523 23.689 1.00 97.31 80 GLU A O 1
ATOM 642 N N . THR A 1 81 ? -16.916 -0.503 21.575 1.00 97.12 81 THR A N 1
ATOM 643 C CA . THR A 1 81 ? -18.326 -0.708 21.930 1.00 97.12 81 THR A CA 1
ATOM 644 C C . THR A 1 81 ? -18.536 -2.054 22.619 1.00 97.12 81 THR A C 1
ATOM 646 O O . THR A 1 81 ? -19.158 -2.106 23.684 1.00 97.12 81 THR A O 1
ATOM 649 N N . ALA A 1 82 ? -17.978 -3.136 22.074 1.00 97.19 82 ALA A N 1
ATOM 650 C CA . ALA A 1 82 ? -18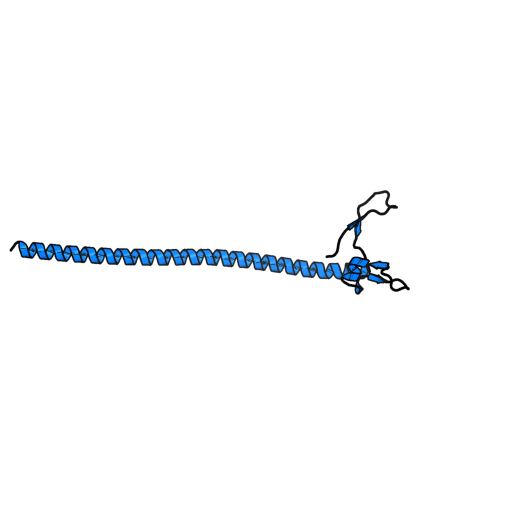.063 -4.471 22.658 1.00 97.19 82 ALA A CA 1
ATOM 651 C C . ALA A 1 82 ? -17.465 -4.514 24.074 1.00 97.19 82 ALA A C 1
ATOM 653 O O . ALA A 1 82 ? -18.095 -5.051 24.987 1.00 97.19 82 ALA A O 1
ATOM 654 N N . ILE A 1 83 ? -16.315 -3.866 24.301 1.00 97.06 83 ILE A N 1
ATOM 655 C CA . ILE A 1 83 ? -15.703 -3.748 25.634 1.00 97.06 83 ILE A CA 1
ATOM 656 C C . ILE A 1 83 ? -16.636 -3.019 26.605 1.00 97.06 83 ILE A C 1
ATOM 658 O O . ILE A 1 83 ? -16.807 -3.454 27.750 1.00 97.06 83 ILE A O 1
ATOM 662 N N . VAL A 1 84 ? -17.240 -1.904 26.184 1.00 96.69 84 VAL A N 1
ATOM 663 C CA . VAL A 1 84 ? -18.169 -1.143 27.033 1.00 96.69 84 VAL A CA 1
ATOM 664 C C . VAL A 1 84 ? -19.386 -1.992 27.397 1.00 96.69 84 VAL A C 1
ATOM 666 O O . VAL A 1 84 ? -19.767 -2.028 28.571 1.00 96.69 84 VAL A O 1
ATOM 669 N N . GLN A 1 85 ? -19.969 -2.706 26.433 1.00 95.12 85 GLN A N 1
ATOM 670 C CA . GLN A 1 85 ? -21.115 -3.584 26.682 1.00 95.12 85 GLN A CA 1
ATOM 671 C C . GLN A 1 85 ? -20.748 -4.745 27.608 1.00 95.12 85 GLN A C 1
ATOM 673 O O . GLN A 1 85 ? -21.445 -4.989 28.594 1.00 95.12 85 GLN A O 1
ATOM 678 N N . GLN A 1 86 ? -19.607 -5.396 27.380 1.00 95.06 86 GLN A N 1
ATOM 679 C CA . GLN A 1 86 ? -19.125 -6.483 28.230 1.00 95.06 86 GLN A CA 1
ATOM 680 C C . GLN A 1 86 ? -18.869 -6.008 29.669 1.00 95.06 86 GLN A C 1
ATOM 682 O O . GLN A 1 86 ? -19.240 -6.686 30.629 1.00 95.06 86 GLN A O 1
ATOM 687 N N . ARG A 1 87 ? -18.293 -4.811 29.849 1.00 94.44 87 ARG A N 1
ATOM 688 C CA . ARG A 1 87 ? -18.103 -4.196 31.174 1.00 94.44 87 ARG A CA 1
ATOM 689 C C . ARG A 1 87 ? -19.429 -3.891 31.867 1.00 94.44 87 ARG A C 1
ATOM 691 O O . ARG A 1 87 ? -19.539 -4.120 33.072 1.00 94.44 87 ARG A O 1
ATOM 698 N N . LYS A 1 88 ? -20.428 -3.387 31.135 1.00 93.19 88 LYS A N 1
ATOM 699 C CA . LYS A 1 88 ? -21.777 -3.143 31.671 1.00 93.19 88 LYS A CA 1
ATOM 700 C C . LYS A 1 88 ? -22.445 -4.450 32.103 1.00 93.19 88 LYS A C 1
ATOM 702 O O . LYS A 1 88 ? -22.876 -4.530 33.250 1.00 93.19 88 LYS A O 1
ATOM 707 N N . ALA A 1 89 ? -22.434 -5.470 31.244 1.00 90.56 89 ALA A N 1
ATOM 708 C CA . ALA A 1 89 ? -22.999 -6.788 31.532 1.00 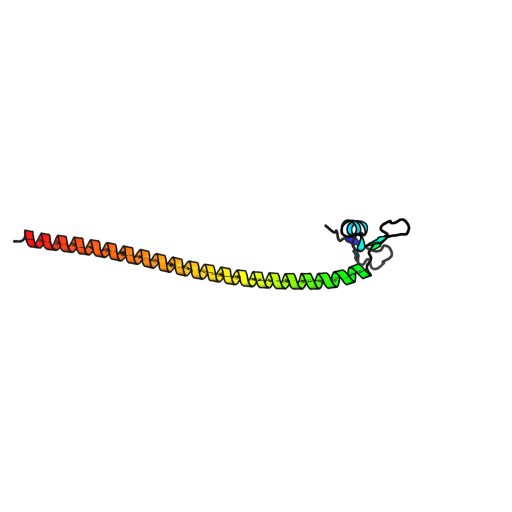90.56 89 ALA A CA 1
ATOM 709 C C . ALA A 1 89 ? -22.327 -7.456 32.745 1.00 90.56 89 ALA A C 1
ATOM 711 O O . ALA A 1 89 ? -22.999 -7.954 33.646 1.00 90.56 89 ALA A O 1
ATOM 712 N N . LYS A 1 90 ? -20.992 -7.393 32.841 1.00 93.06 90 LYS A N 1
ATOM 713 C CA . LYS A 1 90 ? -20.258 -7.926 34.000 1.00 93.06 90 LYS A CA 1
ATOM 714 C C . LYS A 1 90 ? -20.643 -7.215 35.303 1.00 93.06 90 LYS A C 1
ATOM 716 O O . LYS A 1 90 ? -20.814 -7.866 36.331 1.00 93.06 90 LYS A O 1
ATOM 721 N N . ARG A 1 91 ? -20.813 -5.887 35.268 1.00 89.38 91 ARG A N 1
ATOM 722 C CA . ARG A 1 91 ? -21.249 -5.095 36.433 1.00 89.38 91 ARG A CA 1
ATOM 723 C C . ARG A 1 91 ? -22.690 -5.398 36.845 1.00 89.38 91 ARG A C 1
ATOM 725 O O . ARG A 1 91 ? -22.953 -5.452 38.042 1.00 89.38 91 ARG A O 1
ATOM 732 N N . SER A 1 92 ? -23.614 -5.582 35.899 1.00 85.31 92 SER A N 1
ATOM 733 C CA . SER A 1 92 ? -24.994 -5.963 36.232 1.00 85.31 92 SER A CA 1
ATOM 734 C C . SER A 1 92 ? -25.048 -7.349 36.862 1.00 85.31 92 SER A C 1
ATOM 736 O O . SER A 1 92 ? -25.688 -7.500 37.895 1.00 85.31 92 SER A O 1
ATOM 738 N N . SER A 1 93 ? -24.309 -8.325 36.324 1.00 85.44 93 SER A N 1
ATOM 739 C CA . SER A 1 93 ? -24.259 -9.669 36.907 1.00 85.44 93 SER A CA 1
ATOM 740 C C . SER A 1 93 ? -23.655 -9.672 38.316 1.00 85.44 93 SER A C 1
ATOM 742 O O . SER A 1 93 ? -24.224 -10.303 39.200 1.00 85.44 93 SER A O 1
ATOM 744 N N . SER A 1 94 ? -22.573 -8.915 38.566 1.00 85.88 94 SER A N 1
ATOM 745 C CA . SER A 1 94 ? -21.997 -8.769 39.921 1.00 85.88 94 SER A CA 1
ATOM 746 C C . SER A 1 94 ? -23.019 -8.218 40.916 1.00 85.88 94 SER A C 1
ATOM 748 O O . SER A 1 94 ? -23.190 -8.772 41.995 1.00 85.88 94 SER A O 1
ATOM 750 N N . ARG A 1 95 ? -23.767 -7.177 40.525 1.00 84.50 95 ARG A N 1
ATOM 751 C CA . ARG A 1 95 ? -24.806 -6.575 41.375 1.00 84.50 95 ARG A CA 1
ATOM 752 C C . ARG A 1 95 ? -25.944 -7.538 41.692 1.00 84.50 95 ARG A C 1
ATOM 754 O O . ARG A 1 95 ? -26.440 -7.526 42.813 1.00 84.50 95 ARG A O 1
ATOM 761 N N . THR A 1 96 ? -26.368 -8.356 40.731 1.00 81.88 96 THR A N 1
ATOM 762 C CA . THR A 1 96 ? -27.422 -9.353 40.966 1.00 81.88 96 THR A CA 1
ATOM 763 C C . THR A 1 96 ? -26.949 -10.439 41.931 1.00 81.88 96 THR A C 1
ATOM 765 O O . THR A 1 96 ? -27.696 -10.807 42.833 1.00 81.88 96 THR A O 1
ATOM 768 N N . VAL A 1 97 ? -25.701 -10.900 41.794 1.00 82.75 97 VAL A N 1
ATOM 769 C CA . VAL A 1 97 ? -25.100 -11.900 42.695 1.00 82.75 97 VAL A CA 1
ATOM 770 C C . VAL A 1 97 ? -24.918 -11.339 44.109 1.00 82.75 97 VAL A C 1
ATOM 772 O O . VAL A 1 97 ? -25.282 -12.001 45.078 1.00 82.75 97 VAL A O 1
ATOM 775 N N . GLU A 1 98 ? -24.420 -10.107 44.243 1.00 80.81 98 GLU A N 1
ATOM 776 C CA . GLU A 1 98 ? -24.294 -9.423 45.538 1.00 80.81 98 GLU A CA 1
ATOM 777 C C . GLU A 1 98 ? -25.656 -9.257 46.223 1.00 80.81 98 GLU A C 1
ATOM 779 O O . GLU A 1 98 ? -25.786 -9.555 47.409 1.00 80.81 98 GLU A O 1
ATOM 784 N N . ARG A 1 99 ? -26.683 -8.840 45.466 1.00 82.06 99 ARG A N 1
ATOM 785 C CA . ARG A 1 99 ? -28.036 -8.615 45.989 1.00 82.06 99 ARG A CA 1
ATOM 786 C C . ARG A 1 99 ? -28.730 -9.911 46.415 1.00 82.06 99 ARG A C 1
ATOM 788 O O . ARG A 1 99 ? -29.398 -9.917 47.448 1.00 82.06 99 ARG A O 1
ATOM 795 N N . ALA A 1 100 ? -28.552 -10.994 45.657 1.00 77.69 100 ALA A N 1
ATOM 796 C CA . ALA A 1 100 ? -29.034 -12.322 46.035 1.00 77.69 100 ALA A CA 1
ATOM 797 C C . ALA A 1 100 ? -28.359 -12.803 47.331 1.00 77.69 100 ALA A C 1
ATOM 799 O O . ALA A 1 100 ? -29.042 -13.163 48.284 1.00 77.69 100 ALA A O 1
ATOM 800 N N . GLY A 1 101 ? -27.030 -12.674 47.427 1.00 79.31 101 GLY A N 1
ATOM 801 C CA . GLY A 1 101 ? -26.289 -13.070 48.627 1.00 79.31 101 GLY A CA 1
ATOM 802 C C . GLY A 1 101 ? -26.630 -12.249 49.879 1.00 79.31 101 GLY A C 1
ATOM 803 O O . GLY A 1 101 ? -26.589 -12.782 50.987 1.00 79.31 101 GLY A O 1
ATOM 804 N N . SER A 1 102 ? -26.973 -10.962 49.743 1.00 78.56 102 SER A N 1
ATOM 805 C CA . SER A 1 102 ? -27.458 -10.158 50.876 1.00 78.56 102 SER A CA 1
ATOM 806 C C . SER A 1 102 ? -28.862 -10.563 51.331 1.00 78.56 102 SER A C 1
ATOM 808 O O . SER A 1 102 ? -29.091 -10.645 52.535 1.00 78.56 102 SER A O 1
ATOM 810 N N . ALA A 1 103 ? -29.768 -10.871 50.397 1.00 78.12 103 ALA A N 1
ATOM 811 C CA . ALA A 1 103 ? -31.130 -11.296 50.723 1.00 78.12 103 ALA A CA 1
ATOM 812 C C . ALA A 1 103 ? -31.149 -12.654 51.446 1.00 78.12 103 ALA A C 1
ATOM 814 O O . ALA A 1 103 ? -31.856 -12.809 52.443 1.00 78.12 103 ALA A O 1
ATOM 815 N N . ASP A 1 104 ? -30.309 -13.601 51.014 1.00 77.12 104 ASP A N 1
ATOM 816 C CA . ASP A 1 104 ? -30.177 -14.910 51.665 1.00 77.12 104 ASP A CA 1
ATOM 817 C C . ASP A 1 104 ? -29.668 -14.776 53.111 1.00 77.12 104 ASP A C 1
ATOM 819 O O . ASP A 1 104 ? -30.219 -15.371 54.041 1.00 77.12 104 ASP A O 1
ATOM 823 N N . ARG A 1 105 ? -28.656 -13.924 53.337 1.00 80.00 105 ARG A N 1
ATOM 824 C CA . ARG A 1 105 ? -28.106 -13.669 54.682 1.00 80.00 105 ARG A CA 1
ATOM 825 C C . ARG A 1 105 ? -29.102 -12.975 55.608 1.00 80.00 105 ARG A C 1
ATOM 827 O O . ARG A 1 105 ? -29.137 -13.285 56.801 1.00 80.00 105 ARG A O 1
ATOM 834 N N . GLU A 1 106 ? -29.891 -12.035 55.090 1.00 80.31 106 GLU A N 1
ATOM 835 C CA . GLU A 1 106 ? -30.958 -11.380 55.853 1.00 80.31 106 GLU A CA 1
ATOM 836 C C . GLU A 1 106 ? -32.067 -12.371 56.226 1.00 80.31 106 GLU A C 1
ATOM 838 O O . GLU A 1 106 ? -32.486 -12.395 57.385 1.00 80.31 106 GLU A O 1
ATOM 843 N N . GLY A 1 107 ? -32.466 -13.247 55.298 1.00 76.69 107 GLY A N 1
ATOM 844 C CA . GLY A 1 107 ? -33.439 -14.313 55.546 1.00 76.69 107 GLY A CA 1
ATOM 845 C C . GLY A 1 107 ? -32.992 -15.284 56.643 1.00 76.69 107 GLY A C 1
ATOM 846 O O . GLY A 1 107 ? -33.743 -15.548 57.585 1.00 76.69 107 GLY A O 1
ATOM 847 N N . GLU A 1 108 ? -31.742 -15.755 56.595 1.00 80.44 108 GLU A N 1
ATOM 848 C CA . GLU A 1 108 ? -31.183 -16.607 57.653 1.00 80.44 108 GLU A CA 1
ATOM 849 C C . GLU A 1 108 ? -31.126 -15.901 59.014 1.00 80.44 108 GLU A C 1
ATOM 851 O O . GLU A 1 108 ? -31.359 -16.516 60.059 1.00 80.44 108 GLU A O 1
ATOM 856 N N . ARG A 1 109 ? -30.786 -14.607 59.030 1.00 80.75 109 ARG A N 1
ATOM 857 C CA . ARG A 1 109 ? -30.690 -13.823 60.267 1.00 80.75 109 ARG A CA 1
ATOM 858 C C . ARG A 1 109 ? -32.066 -13.583 60.886 1.00 80.75 109 ARG A C 1
ATOM 860 O O . ARG A 1 109 ? -32.212 -13.759 62.093 1.00 80.75 109 ARG A O 1
ATOM 867 N N . ALA A 1 110 ? -33.069 -13.265 60.071 1.00 80.94 110 ALA A N 1
ATOM 868 C CA . ALA A 1 110 ? -34.453 -13.120 60.512 1.00 80.94 110 ALA A CA 1
ATOM 869 C C . ALA A 1 110 ? -35.011 -14.439 61.068 1.00 80.94 110 ALA A C 1
ATOM 871 O O . ALA A 1 110 ? -35.633 -14.447 62.129 1.00 80.94 110 ALA A O 1
ATOM 872 N N . HIS A 1 111 ? -34.726 -15.568 60.410 1.00 83.38 111 HIS A N 1
ATOM 873 C CA . HIS A 1 111 ? -35.175 -16.880 60.876 1.00 83.38 111 HIS A CA 1
ATOM 874 C C . HIS A 1 111 ? -34.521 -17.287 62.207 1.00 83.38 111 HIS A C 1
ATOM 876 O O . HIS A 1 111 ? -35.204 -17.781 63.106 1.00 83.38 111 HIS A O 1
ATOM 882 N N . ARG A 1 112 ? -33.212 -17.036 62.371 1.00 84.38 112 ARG A N 1
ATOM 883 C CA . ARG A 1 112 ? -32.509 -17.260 63.647 1.00 84.38 112 ARG A CA 1
ATOM 884 C C . ARG A 1 112 ? -33.080 -16.403 64.777 1.00 84.38 112 ARG A C 1
ATOM 886 O O . ARG A 1 112 ? -33.340 -16.940 65.851 1.00 84.38 112 ARG A O 1
ATOM 893 N N . ASN A 1 113 ? -33.317 -15.114 64.529 1.00 84.88 113 ASN A N 1
ATOM 894 C CA . ASN A 1 113 ? -33.881 -14.211 65.534 1.00 84.88 113 ASN A CA 1
ATOM 895 C C . ASN A 1 113 ? -35.296 -14.640 65.950 1.00 84.88 113 ASN A C 1
ATOM 897 O O . ASN A 1 113 ? -35.555 -14.792 67.139 1.00 84.88 113 ASN A O 1
ATOM 901 N N . ALA A 1 114 ? -36.171 -14.956 64.991 1.00 83.75 114 ALA A N 1
ATOM 902 C CA . ALA A 1 114 ? -37.531 -15.413 65.284 1.00 83.75 114 ALA A CA 1
ATOM 903 C C . ALA A 1 114 ? -37.560 -16.731 66.083 1.00 83.75 114 ALA A C 1
ATOM 905 O O . ALA A 1 114 ? -38.434 -16.938 66.927 1.00 83.75 114 ALA A O 1
ATOM 906 N N . LYS A 1 115 ? -36.603 -17.638 65.835 1.00 82.50 115 LYS A N 1
ATOM 907 C CA . LYS A 1 115 ? -36.468 -18.878 66.611 1.00 82.50 115 LYS A CA 1
ATOM 908 C C . LYS A 1 115 ? -36.003 -18.600 68.046 1.00 82.50 115 LYS A C 1
ATOM 910 O O . LYS A 1 115 ? -36.539 -19.203 68.970 1.00 82.50 115 LYS A O 1
ATOM 915 N N . SER A 1 116 ? -35.069 -17.664 68.226 1.00 76.81 116 SER A N 1
ATOM 916 C CA . SER A 1 116 ? -34.599 -17.220 69.544 1.00 76.81 116 SER A CA 1
ATOM 917 C C . SER A 1 116 ? -35.716 -16.566 70.362 1.00 76.81 116 SER A C 1
ATOM 919 O O . SER A 1 116 ? -35.901 -16.919 71.520 1.00 76.81 116 SER A O 1
ATOM 921 N N . GLU A 1 117 ? -36.493 -15.663 69.759 1.00 79.88 117 GLU A N 1
ATOM 922 C CA . GLU A 1 117 ? -37.598 -14.955 70.427 1.00 79.88 117 GLU A CA 1
ATOM 923 C C . GLU A 1 117 ? -38.709 -15.908 70.885 1.00 79.88 117 GLU A C 1
ATOM 925 O O . GLU A 1 117 ? -39.247 -15.771 71.985 1.00 79.88 117 GLU A O 1
ATOM 930 N N . ARG A 1 118 ? -39.035 -16.919 70.068 1.00 76.62 118 ARG A N 1
ATOM 931 C CA . ARG A 1 118 ? -40.005 -17.957 70.450 1.00 76.62 118 ARG A CA 1
ATOM 932 C C . ARG A 1 118 ? -39.510 -18.812 71.608 1.00 76.62 118 ARG A C 1
ATOM 934 O O . ARG A 1 118 ? -40.314 -19.196 72.447 1.00 76.62 118 ARG A O 1
ATOM 941 N N . GLN A 1 119 ? -38.213 -19.099 71.666 1.00 72.31 119 GLN A N 1
ATOM 942 C CA . GLN A 1 119 ? -37.643 -19.917 72.731 1.00 72.31 119 GLN A CA 1
ATOM 943 C C . GLN A 1 119 ? -37.628 -19.173 74.073 1.00 72.31 119 GLN A C 1
ATOM 945 O O . GLN A 1 119 ? -38.052 -19.732 75.079 1.00 72.31 119 GLN A O 1
ATOM 950 N N . THR A 1 120 ? -37.294 -17.880 74.071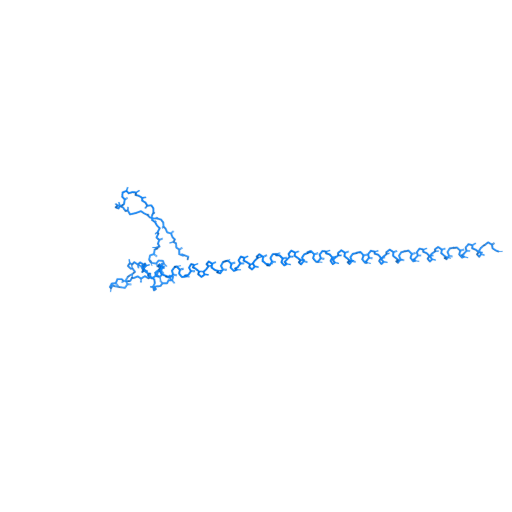 1.00 70.31 120 THR A N 1
ATOM 951 C CA . THR A 1 120 ? -37.336 -17.045 75.283 1.00 70.31 120 THR A CA 1
ATOM 952 C C . THR A 1 120 ? -38.751 -16.808 75.815 1.00 70.31 120 THR A C 1
ATOM 954 O O . THR A 1 120 ? -38.926 -16.562 77.005 1.00 70.31 120 THR A O 1
ATOM 957 N N . LEU A 1 121 ? -39.774 -16.866 74.952 1.00 70.75 121 LEU A N 1
ATOM 958 C CA . LEU A 1 121 ? -41.174 -16.741 75.373 1.00 70.75 121 LEU A CA 1
ATOM 959 C C . LEU A 1 121 ? -41.708 -18.019 76.038 1.00 70.75 121 LEU A C 1
ATOM 961 O O . LEU A 1 121 ? -42.608 -17.935 76.867 1.00 70.75 121 LEU A O 1
ATOM 965 N N . VAL A 1 122 ? -41.166 -19.182 75.664 1.00 69.81 122 VAL A N 1
ATOM 966 C CA . VAL A 1 122 ? -41.542 -20.490 76.225 1.00 69.81 122 VAL A CA 1
ATOM 967 C C . VAL A 1 122 ? -40.822 -20.760 77.550 1.00 69.81 122 VAL A C 1
ATOM 969 O O . VAL A 1 122 ? -41.384 -21.423 78.408 1.00 69.81 122 VAL A O 1
ATOM 972 N N . GLU A 1 123 ? -39.614 -20.224 77.751 1.00 64.75 123 GLU A N 1
ATOM 973 C CA . GLU A 1 123 ? -38.847 -20.386 79.002 1.00 64.75 123 GLU A CA 1
ATOM 974 C C . GLU A 1 123 ? -39.302 -19.468 80.156 1.00 64.75 123 GLU A C 1
ATOM 976 O O . GLU A 1 123 ? -38.909 -19.694 81.296 1.00 64.75 123 GLU A O 1
ATOM 981 N N . ASN A 1 124 ? -40.134 -18.454 79.888 1.00 62.34 124 ASN A N 1
ATOM 982 C CA . ASN A 1 124 ? -40.642 -17.499 80.888 1.00 62.34 124 ASN A CA 1
ATOM 983 C C . ASN A 1 124 ? -42.114 -17.745 81.303 1.00 62.34 124 ASN A C 1
ATOM 985 O O . ASN A 1 124 ? -42.761 -16.834 81.826 1.00 62.34 124 ASN A O 1
ATOM 989 N N . GLN A 1 125 ? -42.651 -18.945 81.061 1.00 52.44 125 GLN A N 1
ATOM 990 C CA . GLN A 1 125 ? -43.958 -19.414 81.554 1.00 52.44 125 GLN A CA 1
ATOM 991 C C . GLN A 1 125 ? -43.769 -20.589 82.510 1.00 52.44 125 GLN A C 1
ATOM 993 O O . GLN A 1 125 ? -44.538 -20.653 83.495 1.00 52.44 125 GLN A O 1
#

Foldseek 3Di:
DWDKDWDADPPDPVRDIDIDTDQVSVCVVPVVQFDADPVRHGDGGPVVVVVVVCVVVVVVVVVVVVVVVVVVVVVVVVVVVVVVVVVVVVVVVVVVVVVVVVVVVVVVVVVVVVVVVVVVVVVVD

Sequence (125 aa):
MLVTFTFRYRSDRSGTPQFGLIAEDVAAVNPDLVVRDANGGVYTLGYDVLNAMLLNEFLKEHRRVEELKSAMAQQRKDFETAIVQQRKAKRSSSRTVERAGSADREGERAHRNAKSERQTLVENQ

pLDDT: mean 88.4, std 8.45, range [52.44, 98.44]

Secondary structure (DSSP, 8-state):
-PPEEEE--TT-TT---EEEE-HHHHHHH-GGGEEE-TTS-EEEE-HHHHHHHHHHHHHHHHHHHHHHHHHHHHHHHHHHHHHHHHHHHHHHHHHHHHHHHHHHHHHHHHHHHHHHHHHHHHTT-

Radius of gyration: 39.6 Å; chains: 1; bounding box: 73×40×112 Å